Protein AF-A0A1W9WH49-F1 (afdb_monomer_lite)

Foldseek 3Di:
DDLLLLLLLLLVCLVPPLVLQDLVLLVVLVVLLVQLVPDDLPPSVSNSVSSVVSCVVRVVSVVSSVVSLVVLVPPDDDDDRPPDDDSVRSSVSSVSSSVSSVVSSVVSVVVPDDDPPPPDDDDD

pLDDT: mean 76.54, std 14.94, range [40.5, 91.12]

Structure (mmCIF, N/CA/C/O backbone):
data_AF-A0A1W9WH49-F1
#
_entry.id   AF-A0A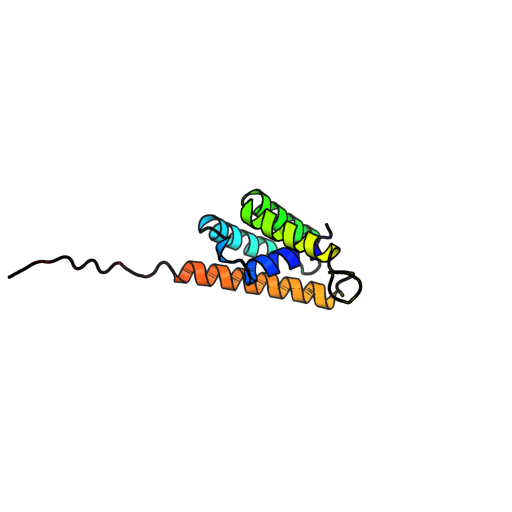1W9WH49-F1
#
loop_
_atom_site.group_PDB
_atom_site.id
_atom_site.type_symbol
_atom_site.label_atom_id
_atom_site.label_alt_id
_atom_site.label_comp_id
_atom_site.label_asym_id
_atom_site.label_entity_id
_atom_site.label_seq_id
_atom_site.pdbx_PDB_ins_code
_atom_site.Cartn_x
_atom_site.Cartn_y
_atom_site.Cartn_z
_atom_site.occupancy
_atom_site.B_iso_or_equiv
_atom_site.auth_seq_id
_atom_site.auth_comp_id
_atom_site.auth_asym_id
_atom_site.auth_atom_id
_atom_site.pdbx_PDB_model_num
ATOM 1 N N . MET A 1 1 ? -5.576 -0.768 -14.807 1.00 56.66 1 MET A N 1
ATOM 2 C CA . MET A 1 1 ? -4.641 -0.006 -13.949 1.00 56.66 1 MET A CA 1
ATOM 3 C C . MET A 1 1 ? -3.316 -0.736 -13.963 1.00 56.66 1 MET A C 1
ATOM 5 O O . MET A 1 1 ? -3.347 -1.953 -13.814 1.00 56.66 1 MET A O 1
ATOM 9 N N . LYS A 1 2 ? -2.197 -0.044 -14.202 1.00 69.31 2 LYS A N 1
ATOM 10 C CA . LYS A 1 2 ? -0.871 -0.672 -14.091 1.00 69.31 2 LYS A CA 1
ATOM 11 C C . LYS A 1 2 ? -0.536 -0.887 -12.612 1.00 69.31 2 LYS A C 1
ATOM 13 O O . LYS A 1 2 ? -0.868 -0.035 -11.790 1.00 69.31 2 LYS A O 1
ATOM 18 N N . SER A 1 3 ? 0.120 -1.992 -12.282 1.00 81.12 3 SER A N 1
ATOM 19 C CA . SER A 1 3 ? 0.432 -2.388 -10.902 1.00 81.12 3 SER A CA 1
ATOM 20 C C . SER A 1 3 ? 1.222 -1.315 -10.148 1.00 81.12 3 SER A C 1
ATOM 22 O O . SER A 1 3 ? 0.848 -0.923 -9.043 1.00 81.12 3 SER A O 1
ATOM 24 N N . THR A 1 4 ? 2.205 -0.699 -10.802 1.00 78.94 4 THR A N 1
ATOM 25 C CA . THR A 1 4 ? 2.983 0.408 -10.236 1.00 78.94 4 THR A CA 1
ATOM 26 C C . THR A 1 4 ? 2.193 1.702 -10.021 1.00 78.94 4 THR A C 1
ATOM 28 O O . THR A 1 4 ? 2.471 2.431 -9.072 1.00 78.94 4 THR A O 1
ATOM 31 N N . GLN A 1 5 ? 1.154 1.970 -10.820 1.00 80.69 5 GLN A N 1
ATOM 32 C CA . GLN A 1 5 ? 0.261 3.118 -10.595 1.00 80.69 5 GLN A CA 1
ATOM 33 C C . GLN A 1 5 ? -0.562 2.941 -9.321 1.00 80.69 5 GLN A C 1
ATOM 35 O O . GLN A 1 5 ? -0.737 3.890 -8.563 1.00 80.69 5 GLN A O 1
ATOM 40 N N . THR A 1 6 ? -1.050 1.724 -9.068 1.00 85.19 6 THR A N 1
ATOM 41 C CA . THR A 1 6 ? -1.778 1.408 -7.835 1.00 85.19 6 THR A CA 1
ATOM 42 C C . THR A 1 6 ? -0.884 1.577 -6.613 1.00 85.19 6 THR A C 1
ATOM 44 O O . THR A 1 6 ? -1.311 2.189 -5.637 1.00 85.19 6 THR A O 1
ATOM 47 N N . ILE A 1 7 ? 0.358 1.089 -6.679 1.00 87.12 7 ILE A N 1
ATOM 48 C CA . ILE A 1 7 ? 1.321 1.214 -5.581 1.00 87.12 7 ILE A CA 1
ATOM 49 C C . ILE A 1 7 ? 1.607 2.686 -5.270 1.00 87.12 7 ILE A C 1
ATOM 51 O O . ILE A 1 7 ? 1.511 3.113 -4.120 1.00 87.12 7 ILE A O 1
ATOM 55 N N . ALA A 1 8 ? 1.918 3.481 -6.292 1.00 85.62 8 ALA A N 1
ATOM 56 C CA . ALA A 1 8 ? 2.268 4.878 -6.093 1.00 85.62 8 ALA A CA 1
ATOM 57 C C . ALA A 1 8 ? 1.076 5.743 -5.652 1.00 85.62 8 ALA A C 1
ATOM 59 O O . ALA A 1 8 ? 1.225 6.600 -4.783 1.00 85.62 8 ALA A O 1
ATOM 60 N N . ALA A 1 9 ? -0.125 5.483 -6.178 1.00 87.25 9 ALA A N 1
ATOM 61 C CA . ALA A 1 9 ? -1.339 6.146 -5.712 1.00 87.25 9 ALA A CA 1
ATOM 62 C C . ALA A 1 9 ? -1.643 5.812 -4.245 1.00 87.25 9 ALA A C 1
ATOM 64 O O . ALA A 1 9 ? -2.015 6.695 -3.478 1.00 87.25 9 ALA A O 1
ATOM 65 N N . PHE A 1 10 ? -1.444 4.561 -3.830 1.00 89.75 10 PHE A N 1
ATOM 66 C CA . PHE A 1 10 ? -1.613 4.162 -2.435 1.00 89.75 10 PHE A CA 1
ATOM 67 C C . PHE A 1 10 ? -0.580 4.816 -1.508 1.00 89.75 10 PHE A C 1
ATOM 69 O O . PHE A 1 10 ? -0.947 5.322 -0.450 1.00 89.75 10 PHE A O 1
ATOM 76 N N . LEU A 1 11 ? 0.683 4.908 -1.936 1.00 89.44 11 LEU A N 1
ATOM 77 C CA . LEU A 1 11 ? 1.725 5.660 -1.229 1.00 89.44 11 LEU A CA 1
ATOM 78 C C . LEU A 1 11 ? 1.350 7.141 -1.044 1.00 89.44 11 LEU A C 1
ATOM 80 O O . LEU A 1 11 ? 1.518 7.698 0.037 1.00 89.44 11 LEU A O 1
ATOM 84 N N . GLU A 1 12 ? 0.821 7.785 -2.081 1.00 86.88 12 GLU A N 1
ATOM 85 C CA . GLU A 1 12 ? 0.335 9.167 -2.004 1.00 86.88 12 GLU A CA 1
ATOM 86 C C . GLU A 1 12 ? -0.820 9.318 -1.005 1.00 86.88 12 GLU A C 1
ATOM 88 O O . GLU A 1 12 ? -0.863 10.288 -0.244 1.00 86.88 12 GLU A O 1
ATOM 93 N N . VAL A 1 13 ? -1.755 8.364 -0.976 1.00 88.88 13 VAL A N 1
ATOM 94 C CA . VAL A 1 13 ? -2.867 8.353 -0.012 1.00 88.88 13 VAL A CA 1
ATOM 95 C C . VAL A 1 13 ? -2.347 8.202 1.417 1.00 88.88 13 VAL A C 1
ATOM 97 O O . VAL A 1 13 ? -2.780 8.960 2.279 1.00 88.88 13 VAL A O 1
ATOM 100 N N . LEU A 1 14 ? -1.363 7.331 1.660 1.00 87.88 14 LEU A N 1
ATOM 101 C CA . LEU A 1 14 ? -0.702 7.217 2.966 1.00 87.88 14 LEU A CA 1
ATOM 102 C C . LEU A 1 14 ? -0.058 8.542 3.404 1.00 87.88 14 LEU A C 1
ATOM 104 O O . LEU A 1 14 ? -0.236 8.961 4.541 1.00 87.88 14 LEU A O 1
ATOM 108 N N . LYS A 1 15 ? 0.630 9.241 2.493 1.00 85.19 15 LYS A N 1
ATOM 109 C CA . LYS A 1 15 ? 1.318 10.510 2.797 1.00 85.19 15 LYS A CA 1
ATOM 110 C C . LYS A 1 15 ? 0.383 11.688 3.051 1.00 85.19 15 LYS A C 1
ATOM 112 O O . LYS A 1 15 ? 0.717 12.585 3.820 1.00 85.19 15 LYS A O 1
ATOM 117 N N . THR A 1 16 ? -0.736 11.742 2.330 1.00 85.44 16 THR A N 1
ATOM 118 C CA . THR A 1 16 ? -1.583 12.947 2.256 1.00 85.44 16 THR A CA 1
ATOM 119 C C . THR A 1 16 ? -2.919 12.804 2.968 1.00 85.44 16 THR A C 1
ATOM 121 O O . THR A 1 16 ? -3.525 13.808 3.326 1.00 85.44 16 THR A O 1
ATOM 124 N N . GLN A 1 17 ? -3.390 11.573 3.162 1.00 86.56 17 GLN A N 1
ATOM 125 C CA . GLN A 1 17 ? -4.726 11.258 3.661 1.00 86.56 17 GLN A CA 1
ATOM 126 C C . GLN A 1 17 ? -4.670 10.146 4.722 1.00 86.56 17 GLN A C 1
ATOM 128 O O . GLN A 1 17 ? -5.518 9.257 4.754 1.00 86.56 17 GLN A O 1
ATOM 133 N N . GLU A 1 18 ? -3.689 10.228 5.630 1.00 83.31 18 GLU A N 1
ATOM 134 C CA . GLU A 1 18 ? -3.519 9.326 6.786 1.00 83.31 18 GLU A CA 1
ATOM 135 C C . GLU A 1 18 ? -4.816 9.216 7.626 1.00 83.31 18 GLU A C 1
ATOM 137 O O . GLU A 1 18 ? -5.135 8.157 8.153 1.00 83.31 18 GLU A O 1
ATOM 142 N N . ALA A 1 19 ? -5.626 10.281 7.672 1.00 84.94 19 ALA A N 1
ATOM 143 C CA . ALA A 1 19 ? -6.905 10.321 8.388 1.00 84.94 19 ALA A CA 1
ATOM 144 C C . ALA A 1 19 ? -7.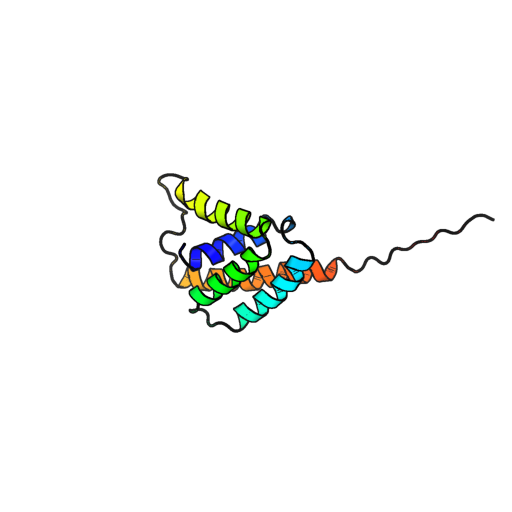993 9.378 7.830 1.00 84.94 19 ALA A C 1
ATOM 146 O O . ALA A 1 19 ? -8.969 9.101 8.524 1.00 84.94 19 ALA A O 1
ATOM 147 N N . LEU A 1 20 ? -7.849 8.879 6.595 1.00 86.69 20 LEU A N 1
ATOM 148 C CA . LEU A 1 20 ? -8.775 7.890 6.025 1.00 86.69 20 LEU A CA 1
ATOM 149 C C . LEU A 1 20 ? -8.558 6.482 6.597 1.00 86.69 20 LEU A C 1
ATOM 151 O O . LEU A 1 20 ? -9.412 5.611 6.4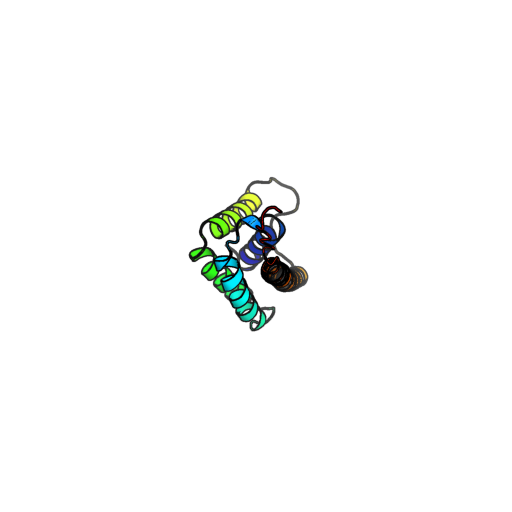29 1.00 86.69 20 LEU A O 1
ATOM 155 N N . PHE A 1 21 ? -7.424 6.246 7.261 1.00 87.56 21 PHE A N 1
ATOM 156 C CA . PHE A 1 21 ? -7.081 4.954 7.835 1.00 87.56 21 PHE A CA 1
ATOM 157 C C . PHE A 1 21 ? -7.638 4.859 9.257 1.00 87.56 21 PHE A C 1
ATOM 159 O O . PHE A 1 21 ? -7.079 5.393 10.211 1.00 87.56 21 PHE A O 1
ATOM 166 N N . SER A 1 22 ? -8.764 4.159 9.400 1.00 86.94 22 SER A N 1
ATOM 167 C CA . SER A 1 22 ? -9.334 3.822 10.709 1.00 86.94 22 SER A CA 1
ATOM 168 C C . SER A 1 22 ? -8.381 2.926 11.526 1.00 86.94 22 SER A C 1
ATOM 170 O O . SER A 1 22 ? -7.543 2.248 10.936 1.00 86.94 22 SER A O 1
ATOM 172 N N . PRO A 1 23 ? -8.542 2.808 12.858 1.00 84.75 23 PRO A N 1
ATOM 173 C CA . PRO A 1 23 ? -7.713 1.924 13.689 1.00 84.75 23 PRO A CA 1
ATOM 174 C C . PRO A 1 23 ? -7.644 0.476 13.178 1.00 84.75 23 PRO A C 1
ATOM 176 O O . PRO A 1 23 ? -6.567 -0.110 13.116 1.00 84.75 23 PRO A O 1
ATOM 179 N N . ALA A 1 24 ? -8.776 -0.068 12.717 1.00 86.50 24 ALA A N 1
ATOM 180 C CA . ALA A 1 24 ? -8.824 -1.382 12.076 1.00 86.50 24 ALA A CA 1
ATOM 181 C C . ALA A 1 24 ? -8.001 -1.426 10.775 1.00 86.50 24 ALA A C 1
ATOM 183 O O . ALA A 1 24 ? -7.270 -2.380 10.539 1.00 86.50 24 ALA A O 1
ATOM 184 N N . ALA A 1 25 ? -8.068 -0.365 9.963 1.00 87.56 25 ALA A N 1
ATOM 185 C CA . ALA A 1 25 ? -7.276 -0.248 8.743 1.00 87.56 25 ALA A CA 1
ATOM 186 C C . ALA A 1 25 ? -5.776 -0.193 9.043 1.00 87.56 25 ALA A C 1
ATOM 188 O O . ALA A 1 25 ? -4.997 -0.756 8.291 1.00 87.56 25 ALA A O 1
ATOM 189 N N . LEU A 1 26 ? -5.365 0.442 10.143 1.00 86.56 26 LEU A N 1
ATOM 190 C CA . LEU A 1 26 ? -3.964 0.513 10.571 1.00 86.56 26 LEU A CA 1
ATOM 191 C C . LEU A 1 26 ? -3.427 -0.854 11.034 1.00 86.56 26 LEU A C 1
ATOM 193 O O . LEU A 1 26 ? -2.263 -1.173 10.777 1.00 86.56 26 LEU A O 1
ATOM 197 N N . GLN A 1 27 ? -4.268 -1.688 11.657 1.00 86.44 27 GLN A N 1
ATOM 198 C CA . GLN A 1 27 ? -3.905 -3.070 11.992 1.00 86.44 27 GLN A CA 1
ATOM 199 C C . GLN A 1 27 ? -3.723 -3.930 10.736 1.00 86.44 27 GLN A C 1
ATOM 201 O O . GLN A 1 27 ? -2.664 -4.536 10.556 1.00 86.44 27 GLN A O 1
ATOM 206 N N . ASP A 1 28 ? -4.691 -3.903 9.819 1.00 88.75 28 ASP A N 1
ATOM 207 C CA . ASP A 1 28 ? -4.596 -4.618 8.540 1.00 88.75 28 ASP A CA 1
ATOM 208 C C . ASP A 1 28 ? -3.440 -4.086 7.672 1.00 88.75 28 ASP A C 1
ATOM 210 O O . ASP A 1 28 ? -2.814 -4.837 6.923 1.00 88.75 28 ASP A O 1
ATOM 214 N N . LEU A 1 29 ? -3.099 -2.797 7.796 1.00 87.44 29 LEU A N 1
ATOM 215 C CA . LEU A 1 29 ? -1.970 -2.182 7.098 1.00 87.44 29 LEU A CA 1
ATOM 216 C C . LEU A 1 29 ? -0.630 -2.772 7.566 1.00 87.44 29 LEU A C 1
ATOM 218 O O . LEU A 1 29 ? 0.276 -2.949 6.754 1.00 87.44 29 LEU A O 1
ATOM 222 N N . SER A 1 30 ? -0.517 -3.139 8.846 1.00 85.94 30 SER A N 1
ATOM 223 C CA . SER A 1 30 ? 0.667 -3.830 9.373 1.00 85.94 30 SER A CA 1
ATOM 224 C C . SER A 1 30 ? 0.804 -5.237 8.783 1.00 85.94 30 SER A C 1
ATOM 226 O O . SER A 1 30 ? 1.906 -5.665 8.448 1.00 85.94 30 SER A O 1
ATOM 228 N N . GLN A 1 31 ? -0.311 -5.950 8.586 1.00 87.25 31 GLN A N 1
ATOM 229 C CA . GLN A 1 31 ? -0.296 -7.250 7.904 1.00 87.25 31 GLN A CA 1
ATOM 230 C C . GLN A 1 31 ? 0.048 -7.107 6.417 1.00 87.25 31 GLN A C 1
ATOM 232 O O . GLN A 1 31 ? 0.778 -7.930 5.861 1.00 87.25 31 GLN A O 1
ATOM 237 N N . LEU A 1 32 ? -0.437 -6.039 5.778 1.00 88.06 32 LEU A N 1
ATOM 238 C CA . LEU A 1 32 ? -0.084 -5.704 4.403 1.00 88.06 32 LEU A CA 1
ATOM 239 C C . LEU A 1 32 ? 1.419 -5.412 4.261 1.00 88.06 32 LEU A C 1
ATOM 241 O O . LEU A 1 32 ? 2.021 -5.864 3.289 1.00 88.06 32 LEU A O 1
ATOM 245 N N . GLU A 1 33 ? 2.036 -4.709 5.219 1.00 86.56 33 GLU A N 1
ATOM 246 C CA . GLU A 1 33 ? 3.487 -4.454 5.239 1.00 86.56 33 GLU A CA 1
ATOM 247 C C . GLU A 1 33 ? 4.282 -5.751 5.255 1.00 86.56 33 GLU A C 1
ATOM 249 O O . GLU A 1 33 ? 5.152 -5.927 4.407 1.00 86.56 33 GLU A O 1
ATOM 254 N N . GLN A 1 34 ? 3.928 -6.680 6.144 1.00 85.06 34 GLN A N 1
ATOM 255 C CA . GLN A 1 34 ? 4.589 -7.979 6.232 1.00 85.06 34 GLN A CA 1
ATOM 256 C C . GLN A 1 34 ? 4.441 -8.764 4.928 1.00 85.06 34 GLN A C 1
ATOM 258 O O . GLN A 1 34 ? 5.421 -9.302 4.417 1.00 85.06 34 GLN A O 1
ATOM 263 N N . GLY A 1 35 ? 3.239 -8.768 4.340 1.00 85.44 35 GLY A N 1
ATOM 264 C CA . GLY A 1 35 ? 3.000 -9.387 3.038 1.00 85.44 35 GLY A CA 1
ATOM 265 C C . GLY A 1 35 ? 3.897 -8.795 1.949 1.00 85.44 35 GLY A C 1
ATOM 266 O O . GLY A 1 35 ? 4.590 -9.528 1.253 1.00 85.44 35 GLY A O 1
ATOM 267 N N . ILE A 1 36 ? 3.961 -7.467 1.845 1.00 85.19 36 ILE A N 1
ATOM 268 C CA . ILE A 1 36 ? 4.784 -6.765 0.848 1.00 85.19 36 ILE A CA 1
ATOM 269 C C . ILE A 1 36 ? 6.288 -6.909 1.129 1.00 85.19 36 ILE A C 1
ATOM 271 O O . ILE A 1 36 ? 7.085 -6.942 0.193 1.00 85.19 36 ILE A O 1
ATOM 275 N N . ALA A 1 37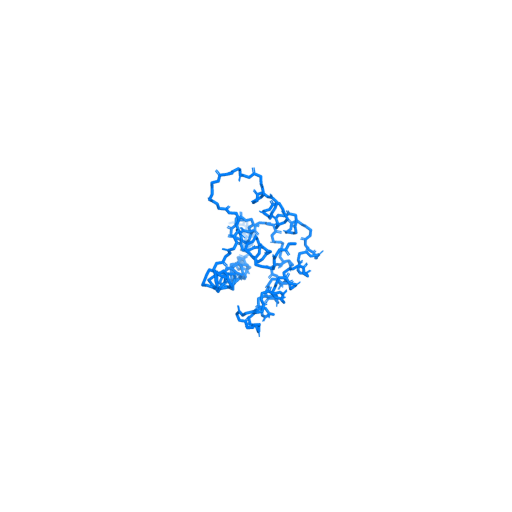 ? 6.701 -7.010 2.391 1.00 83.50 37 ALA A N 1
ATOM 276 C CA . ALA A 1 37 ? 8.094 -7.203 2.783 1.00 83.50 37 ALA A CA 1
ATOM 277 C C . ALA A 1 37 ? 8.636 -8.578 2.365 1.00 83.50 37 ALA A C 1
ATOM 279 O O . ALA A 1 37 ? 9.829 -8.690 2.095 1.00 83.50 37 ALA A O 1
ATOM 280 N N . THR A 1 38 ? 7.772 -9.598 2.275 1.00 85.19 38 THR A N 1
ATOM 281 C CA . THR A 1 38 ? 8.150 -10.937 1.782 1.00 85.19 38 THR A CA 1
ATOM 282 C C . THR A 1 38 ? 8.256 -11.035 0.260 1.00 85.19 38 THR A C 1
ATOM 284 O O . THR A 1 38 ? 8.845 -11.989 -0.243 1.00 85.19 38 THR A O 1
ATOM 287 N N . LEU A 1 39 ? 7.703 -10.063 -0.472 1.00 84.88 39 LEU A N 1
ATOM 288 C CA . LEU A 1 39 ? 7.745 -10.029 -1.932 1.00 84.88 39 LEU A CA 1
ATOM 289 C C . LEU A 1 39 ? 9.065 -9.427 -2.428 1.00 84.88 39 LEU A C 1
ATOM 291 O O . LEU A 1 39 ? 9.577 -8.457 -1.857 1.00 84.88 39 LEU A O 1
ATOM 295 N N . ALA A 1 40 ? 9.588 -9.983 -3.522 1.00 80.44 40 ALA A N 1
ATOM 296 C CA . ALA A 1 40 ? 10.771 -9.446 -4.190 1.00 80.44 40 ALA A CA 1
ATOM 297 C C . ALA A 1 40 ? 10.467 -8.097 -4.865 1.00 80.44 40 ALA A C 1
ATOM 299 O O . ALA A 1 40 ? 9.319 -7.798 -5.201 1.00 80.44 40 ALA A O 1
ATOM 300 N N . ASP A 1 41 ? 11.497 -7.274 -5.082 1.00 73.56 41 ASP A N 1
ATOM 301 C CA . ASP A 1 41 ? 11.330 -5.911 -5.608 1.00 73.56 41 ASP A CA 1
ATOM 302 C C . ASP A 1 41 ? 10.833 -5.860 -7.065 1.00 73.56 41 ASP A C 1
ATOM 304 O O . ASP A 1 41 ? 10.474 -4.788 -7.537 1.00 73.56 41 ASP A O 1
ATOM 308 N N . ASP A 1 42 ? 10.786 -6.990 -7.775 1.00 75.62 42 ASP A N 1
ATOM 309 C CA . ASP A 1 42 ? 10.199 -7.128 -9.114 1.00 75.62 42 ASP A CA 1
ATOM 310 C C . ASP A 1 42 ? 8.736 -7.625 -9.109 1.00 75.62 42 ASP A C 1
ATOM 312 O O . ASP A 1 42 ? 8.069 -7.614 -10.146 1.00 75.62 42 ASP A O 1
ATOM 316 N N . GLN A 1 43 ? 8.181 -7.989 -7.946 1.00 83.88 43 GLN A N 1
ATOM 317 C CA . GLN A 1 43 ? 6.816 -8.523 -7.810 1.00 83.88 43 GLN A CA 1
ATOM 318 C C . GLN A 1 43 ? 5.750 -7.426 -7.663 1.00 83.88 43 GLN A C 1
ATOM 320 O O . GLN A 1 43 ? 4.878 -7.462 -6.788 1.00 83.88 43 GLN A O 1
ATOM 325 N N . TYR A 1 44 ? 5.790 -6.434 -8.554 1.00 82.50 44 TYR A N 1
ATOM 326 C CA . TYR A 1 44 ? 4.878 -5.287 -8.541 1.00 82.50 44 TYR A CA 1
ATOM 327 C C . TYR A 1 44 ? 3.402 -5.693 -8.645 1.00 82.50 44 TYR A C 1
ATOM 329 O O . TYR A 1 44 ? 2.539 -5.070 -8.024 1.00 82.50 44 TYR A O 1
ATOM 337 N N . ASP A 1 45 ? 3.093 -6.729 -9.426 1.00 85.31 45 ASP A N 1
ATOM 338 C CA . ASP A 1 45 ? 1.722 -7.213 -9.614 1.00 85.31 45 ASP A CA 1
ATOM 339 C C . ASP A 1 45 ? 1.135 -7.817 -8.338 1.00 85.31 45 ASP A C 1
ATOM 341 O O . ASP A 1 45 ? -0.002 -7.495 -7.976 1.00 85.31 45 ASP A O 1
ATOM 345 N N . ASP A 1 46 ? 1.922 -8.616 -7.615 1.00 88.31 46 ASP A N 1
ATOM 346 C CA . ASP A 1 46 ? 1.527 -9.189 -6.329 1.00 88.31 46 ASP A CA 1
ATOM 347 C C . ASP A 1 46 ? 1.372 -8.105 -5.258 1.00 88.31 46 ASP A C 1
ATOM 349 O O . ASP A 1 46 ? 0.364 -8.088 -4.547 1.00 88.31 46 ASP A O 1
ATOM 353 N N . MET A 1 47 ? 2.277 -7.121 -5.213 1.00 87.19 47 MET A N 1
ATOM 354 C CA . MET A 1 47 ? 2.146 -5.961 -4.321 1.00 87.19 47 MET A CA 1
ATOM 355 C C . MET A 1 47 ? 0.869 -5.167 -4.620 1.00 87.19 47 MET A C 1
ATOM 357 O O . MET A 1 47 ? 0.073 -4.877 -3.725 1.00 87.19 47 MET A O 1
ATOM 361 N N . ALA A 1 48 ? 0.609 -4.860 -5.891 1.00 88.38 48 ALA A N 1
ATOM 362 C CA . ALA A 1 48 ? -0.605 -4.161 -6.300 1.00 88.38 48 ALA A CA 1
ATOM 363 C C . ALA A 1 48 ? -1.870 -4.988 -6.033 1.00 88.38 48 ALA A C 1
ATOM 365 O O . ALA A 1 48 ? -2.943 -4.431 -5.789 1.00 88.38 48 ALA A O 1
ATOM 366 N N . LYS A 1 49 ? -1.792 -6.319 -6.104 1.00 89.69 49 LYS A N 1
ATOM 367 C CA . LYS A 1 49 ? -2.896 -7.221 -5.764 1.00 89.69 49 LYS A CA 1
ATOM 368 C C . LYS A 1 49 ? -3.167 -7.219 -4.261 1.00 89.69 49 LYS A C 1
ATOM 370 O O . LYS A 1 49 ? -4.335 -7.133 -3.884 1.00 89.69 49 LYS A O 1
ATOM 375 N N . ALA A 1 50 ? -2.128 -7.224 -3.429 1.00 90.25 50 ALA A N 1
ATOM 376 C CA . ALA A 1 50 ? -2.246 -7.108 -1.979 1.00 90.25 50 ALA A CA 1
ATOM 377 C C . ALA A 1 50 ? -2.880 -5.765 -1.575 1.00 90.25 50 ALA A C 1
ATOM 379 O O . ALA A 1 50 ? -3.879 -5.745 -0.857 1.00 90.25 50 ALA A O 1
ATOM 380 N N . ILE A 1 51 ? -2.403 -4.651 -2.147 1.00 90.50 51 ILE A N 1
ATOM 381 C CA . ILE A 1 51 ? -2.978 -3.310 -1.932 1.00 90.50 51 ILE A CA 1
ATOM 382 C C . ILE A 1 51 ? -4.440 -3.256 -2.389 1.00 90.50 51 ILE A C 1
ATOM 384 O O . ILE A 1 51 ? -5.294 -2.720 -1.684 1.00 90.50 51 ILE A O 1
ATOM 388 N N . ARG A 1 52 ? -4.769 -3.835 -3.552 1.00 88.62 52 ARG A N 1
ATOM 389 C CA . ARG A 1 52 ? -6.164 -3.934 -4.016 1.00 88.62 52 ARG A CA 1
ATOM 390 C C . ARG A 1 52 ? -7.022 -4.763 -3.065 1.00 88.62 52 ARG A C 1
ATOM 392 O O . ARG A 1 52 ? -8.179 -4.411 -2.866 1.00 88.62 52 ARG A O 1
ATOM 399 N N . GLY A 1 53 ? -6.477 -5.839 -2.500 1.00 90.50 53 GLY A N 1
ATOM 400 C CA . GLY A 1 53 ? -7.126 -6.644 -1.467 1.00 90.50 53 GLY A CA 1
ATOM 401 C C . GLY A 1 53 ? -7.470 -5.807 -0.240 1.00 90.50 53 GLY A C 1
ATOM 402 O O . GLY A 1 53 ? -8.632 -5.752 0.144 1.00 90.50 53 GLY A O 1
ATOM 403 N N . PHE A 1 54 ? -6.495 -5.063 0.281 1.00 90.50 54 PHE A N 1
ATOM 404 C CA . PHE A 1 54 ? -6.694 -4.131 1.390 1.00 90.50 54 PHE A CA 1
ATOM 405 C C . PHE A 1 54 ? -7.766 -3.078 1.072 1.00 90.50 54 PHE A C 1
ATOM 407 O O . PHE A 1 54 ? -8.736 -2.914 1.807 1.00 90.50 54 PHE A O 1
ATOM 414 N N . CYS A 1 55 ? -7.668 -2.422 -0.087 1.00 89.62 55 CYS A N 1
ATOM 415 C CA . CYS A 1 55 ? -8.623 -1.396 -0.507 1.00 89.62 55 CYS A CA 1
ATOM 416 C C . CYS A 1 55 ? -10.066 -1.925 -0.628 1.00 89.62 55 CYS A C 1
ATOM 418 O O . CYS A 1 55 ? -11.011 -1.159 -0.470 1.00 89.62 55 CYS A O 1
ATOM 420 N N . LYS A 1 56 ? -10.283 -3.222 -0.894 1.00 89.56 56 LYS A N 1
ATOM 421 C CA . LYS A 1 56 ? -11.645 -3.790 -0.932 1.00 89.56 56 LYS A CA 1
ATOM 422 C C . LYS A 1 56 ? -12.338 -3.748 0.428 1.00 89.56 56 LYS A C 1
ATOM 424 O O . LYS A 1 56 ? -13.549 -3.559 0.456 1.00 89.56 56 LYS A O 1
ATOM 429 N N . ASN A 1 57 ? -11.581 -3.897 1.512 1.00 90.50 57 ASN A N 1
ATOM 430 C CA . ASN A 1 57 ? -12.110 -3.864 2.876 1.00 90.50 57 ASN A CA 1
ATOM 431 C C . ASN A 1 57 ? -12.304 -2.429 3.389 1.00 90.50 57 ASN A C 1
ATOM 433 O O . ASN A 1 57 ? -13.101 -2.206 4.295 1.00 90.50 57 ASN A O 1
ATOM 437 N N . TYR A 1 58 ? -11.630 -1.450 2.771 1.00 91.12 58 TYR A N 1
ATOM 438 C CA . TYR A 1 58 ? -11.670 -0.041 3.166 1.00 91.12 58 TYR A CA 1
ATOM 439 C C . TYR A 1 58 ? -12.087 0.859 1.990 1.00 91.12 58 TYR A C 1
ATOM 441 O O . TYR A 1 58 ? -11.230 1.468 1.339 1.00 91.12 58 TYR A O 1
ATOM 449 N N . PRO A 1 59 ? -13.405 0.988 1.724 1.00 89.62 59 PRO A N 1
ATOM 450 C CA . PRO A 1 59 ? -13.950 1.838 0.665 1.00 89.62 59 PRO A CA 1
ATOM 451 C C . PRO A 1 59 ? -13.381 3.268 0.603 1.00 89.62 59 PRO A C 1
ATOM 453 O O . PRO A 1 59 ? -12.957 3.652 -0.486 1.00 89.62 59 PRO A O 1
ATOM 456 N N . PRO A 1 60 ? -13.257 4.036 1.709 1.00 88.38 60 PRO A N 1
ATOM 457 C CA . PRO A 1 60 ? -12.726 5.402 1.632 1.00 88.38 60 PRO A CA 1
ATOM 458 C C . PRO A 1 60 ? -11.271 5.449 1.144 1.00 88.38 60 PRO A C 1
ATOM 460 O O . PRO A 1 60 ? -10.886 6.342 0.389 1.00 88.38 60 PRO A O 1
ATOM 463 N N . VAL A 1 61 ? -10.460 4.451 1.510 1.00 88.69 61 VAL A N 1
ATOM 464 C CA . VAL A 1 61 ? -9.082 4.328 1.018 1.00 88.69 61 VAL A CA 1
ATOM 465 C C . VAL A 1 61 ? -9.083 3.970 -0.467 1.00 88.69 61 VAL A C 1
ATOM 467 O O . VAL A 1 61 ? -8.342 4.567 -1.247 1.00 88.69 61 VAL A O 1
ATOM 470 N N . ARG A 1 62 ? -9.949 3.042 -0.894 1.00 89.88 62 ARG A N 1
ATOM 471 C CA . ARG A 1 62 ? -10.112 2.688 -2.311 1.00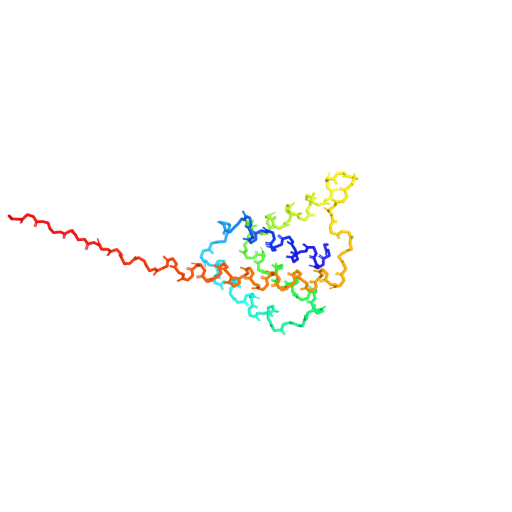 89.88 62 ARG A CA 1
ATOM 472 C C . ARG A 1 62 ? -10.482 3.897 -3.159 1.00 89.88 62 ARG A C 1
ATOM 474 O O . ARG A 1 62 ? -9.883 4.081 -4.214 1.00 89.88 62 ARG A O 1
ATOM 481 N N . GLU A 1 63 ? -11.454 4.691 -2.727 1.00 88.62 63 GLU A N 1
ATOM 482 C CA . GLU A 1 63 ? -11.904 5.881 -3.454 1.00 88.62 63 GLU A CA 1
ATOM 483 C C . GLU A 1 63 ? -10.787 6.918 -3.575 1.00 88.62 63 GLU A C 1
ATOM 485 O O . GLU A 1 63 ? -10.570 7.460 -4.660 1.00 88.62 63 GLU A O 1
ATOM 490 N N . ALA A 1 64 ? -10.006 7.123 -2.513 1.00 87.56 64 ALA A N 1
ATOM 491 C CA . ALA A 1 64 ? -8.844 8.004 -2.545 1.00 87.56 64 ALA A CA 1
ATOM 492 C C . ALA A 1 64 ? -7.757 7.512 -3.520 1.00 87.56 64 ALA A C 1
ATOM 494 O O . ALA A 1 64 ? -7.199 8.307 -4.281 1.00 87.56 64 ALA A O 1
ATOM 495 N N . VAL A 1 65 ? -7.482 6.202 -3.544 1.00 87.00 65 VAL A N 1
ATOM 496 C CA . VAL A 1 65 ? -6.528 5.585 -4.484 1.00 87.00 65 VAL A CA 1
ATOM 497 C C . VAL A 1 65 ? -7.026 5.713 -5.922 1.00 87.00 65 VAL A C 1
ATOM 499 O O . VAL A 1 65 ? -6.261 6.107 -6.800 1.00 87.00 65 VAL A O 1
ATOM 502 N N . MET A 1 66 ? -8.305 5.418 -6.168 1.00 84.62 66 MET A N 1
ATOM 503 C CA . MET A 1 66 ? -8.918 5.519 -7.495 1.00 84.62 66 MET A CA 1
ATOM 504 C C . MET A 1 66 ? -8.893 6.962 -8.002 1.00 84.62 66 MET A C 1
ATOM 506 O O . MET A 1 66 ? -8.358 7.212 -9.082 1.00 84.62 66 MET A O 1
ATOM 510 N N . SER A 1 67 ? -9.312 7.919 -7.172 1.00 83.62 67 SER A N 1
ATOM 511 C CA . SER A 1 67 ? -9.289 9.349 -7.500 1.00 83.62 67 SER A CA 1
ATOM 512 C C . SER A 1 67 ? -7.886 9.829 -7.880 1.00 83.62 67 SER A C 1
ATOM 514 O O . SER A 1 67 ? -7.718 10.550 -8.861 1.00 83.62 67 SER A O 1
ATOM 516 N N . ARG A 1 68 ? -6.844 9.381 -7.164 1.00 76.81 68 ARG A N 1
ATOM 517 C CA . ARG A 1 68 ? -5.435 9.690 -7.482 1.00 76.81 68 ARG A CA 1
ATOM 518 C C . ARG A 1 68 ? -4.983 9.075 -8.806 1.00 76.81 68 ARG A C 1
ATOM 520 O O . ARG A 1 68 ? -4.244 9.715 -9.552 1.00 76.81 68 ARG A O 1
ATOM 527 N N . THR A 1 69 ? -5.413 7.851 -9.111 1.00 71.38 69 THR A N 1
ATOM 528 C CA . THR A 1 69 ? -5.092 7.211 -10.397 1.00 71.38 69 THR A CA 1
ATOM 529 C C . THR A 1 69 ? -5.826 7.837 -11.584 1.00 71.38 69 THR A C 1
ATOM 531 O O . THR A 1 69 ? -5.295 7.817 -12.692 1.00 71.38 69 THR A O 1
ATOM 534 N N . GLU A 1 70 ? -7.013 8.407 -11.369 1.00 66.75 70 GLU A N 1
ATOM 535 C CA . GLU A 1 70 ? -7.809 9.071 -12.409 1.00 66.75 70 GLU A CA 1
ATOM 536 C C . GLU A 1 70 ? -7.378 10.526 -12.635 1.00 66.75 70 GLU A C 1
ATOM 538 O O . GLU A 1 70 ? -7.288 10.960 -13.780 1.00 66.75 70 GLU A O 1
ATOM 543 N N . LEU A 1 71 ? -6.977 11.249 -11.584 1.00 56.00 71 LEU A N 1
ATOM 544 C CA . LEU A 1 71 ? -6.417 12.606 -11.687 1.00 56.00 71 LEU A CA 1
ATOM 545 C C . LEU A 1 71 ? -5.129 12.677 -12.523 1.00 56.00 71 LEU A C 1
ATOM 547 O O . LEU A 1 71 ? -4.842 13.711 -13.122 1.00 56.00 71 LEU A O 1
ATOM 551 N N . GLY A 1 72 ? -4.374 11.578 -12.613 1.00 51.34 72 GLY A N 1
ATOM 552 C CA . GLY A 1 72 ? -3.210 11.471 -13.497 1.00 51.34 72 GLY A CA 1
ATOM 553 C C . GLY A 1 72 ? -3.545 11.433 -14.996 1.00 51.34 72 GLY A C 1
ATOM 554 O O . GLY A 1 72 ? -2.627 11.506 -15.807 1.00 51.34 72 GLY A O 1
ATOM 555 N N . LYS A 1 73 ? -4.828 11.307 -15.378 1.00 50.94 73 LYS A N 1
ATOM 556 C CA . LYS A 1 73 ? -5.282 11.330 -16.781 1.00 50.94 73 LYS A CA 1
ATOM 557 C C . LYS A 1 73 ? -5.744 12.704 -17.275 1.00 50.94 73 LYS A C 1
ATOM 559 O O . LYS A 1 73 ? -5.734 12.903 -18.484 1.00 50.94 73 LYS A O 1
ATOM 564 N N . ASP A 1 74 ? -6.148 13.614 -16.386 1.00 45.12 74 ASP A N 1
ATOM 565 C CA . ASP A 1 74 ? -6.871 14.842 -16.776 1.00 45.12 74 ASP A CA 1
ATOM 566 C C . ASP A 1 74 ? -6.012 16.122 -16.737 1.00 45.12 74 ASP A C 1
ATOM 568 O O . ASP A 1 74 ? -6.364 17.144 -17.323 1.00 45.12 74 ASP A O 1
ATOM 572 N N . ARG A 1 75 ? -4.828 16.087 -16.108 1.00 45.28 75 ARG A N 1
ATOM 573 C CA . ARG A 1 75 ? -3.881 17.212 -16.180 1.00 45.28 75 ARG A CA 1
ATOM 574 C C . ARG A 1 75 ? -3.124 17.171 -17.507 1.00 45.28 75 ARG A C 1
ATOM 576 O O . ARG A 1 75 ? -2.269 16.318 -17.724 1.00 45.28 75 ARG A O 1
ATOM 583 N N . GLY A 1 76 ? -3.512 18.082 -18.399 1.00 40.50 76 GLY A N 1
ATOM 584 C CA . GLY A 1 76 ? -3.037 18.195 -19.773 1.00 40.50 76 GLY A CA 1
ATOM 585 C C . GLY A 1 76 ? -1.516 18.246 -19.950 1.00 40.50 76 GLY A C 1
ATOM 586 O O . GLY A 1 76 ? -0.779 18.659 -19.064 1.00 40.50 76 GLY A O 1
ATOM 587 N N . ALA A 1 77 ? -1.098 17.809 -21.142 1.00 45.41 77 ALA A N 1
ATOM 588 C CA . ALA A 1 77 ? 0.177 18.054 -21.818 1.00 45.41 77 ALA A CA 1
ATOM 589 C C . ALA A 1 77 ? 1.261 18.776 -20.989 1.00 45.41 77 ALA A C 1
ATOM 591 O O . ALA A 1 77 ? 1.405 19.993 -21.064 1.00 45.41 77 ALA A O 1
ATOM 592 N N . GLY A 1 78 ? 2.059 18.012 -20.243 1.00 43.53 78 GLY A N 1
ATOM 593 C CA . GLY A 1 78 ? 3.244 18.538 -19.568 1.00 43.53 78 GLY A CA 1
ATOM 594 C C . GLY A 1 78 ? 3.538 17.813 -18.267 1.00 43.53 78 GLY A C 1
ATOM 595 O O . GLY A 1 78 ? 3.139 18.271 -17.209 1.00 43.53 78 GLY A O 1
ATOM 596 N N . ASP A 1 79 ? 4.246 16.689 -18.380 1.00 48.56 79 ASP A N 1
ATOM 597 C CA . ASP A 1 79 ? 5.144 16.171 -17.343 1.00 48.56 79 ASP A CA 1
ATOM 598 C C . ASP A 1 79 ? 4.551 15.998 -15.928 1.00 48.56 79 ASP A C 1
ATOM 600 O O . ASP A 1 79 ? 4.655 16.882 -15.087 1.00 48.56 79 ASP A O 1
ATOM 604 N N . THR A 1 80 ? 3.901 14.852 -15.670 1.00 47.84 80 THR A N 1
ATOM 605 C CA . THR A 1 80 ? 3.882 14.084 -14.391 1.00 47.84 80 THR A CA 1
ATOM 606 C C . THR A 1 80 ? 2.658 13.159 -14.342 1.00 47.84 80 THR A C 1
ATOM 608 O O . THR A 1 80 ? 1.659 13.437 -13.687 1.00 47.84 80 THR A O 1
ATOM 611 N N . GLY A 1 81 ? 2.692 12.025 -15.047 1.00 46.66 81 GLY A N 1
ATOM 612 C CA . GLY A 1 81 ? 1.499 11.172 -15.155 1.00 46.66 81 GLY A CA 1
ATOM 613 C C . GLY A 1 81 ? 1.781 9.683 -15.247 1.00 46.66 81 GLY A C 1
ATOM 614 O O . GLY A 1 81 ? 1.253 9.040 -16.141 1.00 46.66 81 GLY A O 1
ATOM 615 N N . TYR A 1 82 ? 2.648 9.126 -14.388 1.00 55.06 82 TYR A N 1
ATOM 616 C CA . TYR A 1 82 ? 2.967 7.682 -14.333 1.00 55.06 82 TYR A CA 1
ATOM 617 C C . TYR A 1 82 ? 3.224 7.006 -15.697 1.00 55.06 82 TYR A C 1
ATOM 619 O O . TYR A 1 82 ? 3.017 5.797 -15.869 1.00 55.06 82 TYR A O 1
ATOM 627 N N . ALA A 1 83 ? 3.620 7.791 -16.696 1.00 53.75 83 ALA A N 1
ATOM 628 C CA . ALA A 1 83 ? 3.818 7.347 -18.054 1.00 53.75 83 ALA A CA 1
ATOM 629 C C . ALA A 1 83 ? 5.225 6.769 -18.103 1.00 53.75 83 ALA A C 1
ATOM 631 O O . ALA A 1 83 ? 6.188 7.464 -18.395 1.00 53.75 83 ALA A O 1
ATOM 632 N N . THR A 1 84 ? 5.314 5.480 -17.770 1.00 56.53 84 THR A N 1
ATOM 633 C CA . THR A 1 84 ? 6.560 4.698 -17.723 1.00 56.53 84 THR A CA 1
ATOM 634 C C . THR A 1 84 ? 7.494 5.170 -16.611 1.00 56.53 84 THR A C 1
ATOM 636 O O . THR A 1 84 ? 8.381 5.990 -16.813 1.00 56.53 84 THR A O 1
ATOM 639 N N . LEU A 1 85 ? 7.278 4.629 -15.410 1.00 67.38 85 LEU A N 1
ATOM 640 C CA . LEU A 1 85 ? 8.303 4.672 -14.373 1.00 67.38 85 LEU A CA 1
ATOM 641 C C . LEU A 1 85 ? 9.511 3.873 -14.871 1.00 67.38 85 LEU A C 1
ATOM 643 O O . LEU A 1 85 ? 9.342 2.801 -15.453 1.00 67.38 85 LEU A O 1
ATOM 647 N N . THR A 1 86 ? 10.715 4.401 -14.676 1.00 75.94 86 THR A N 1
ATOM 648 C CA . THR A 1 86 ? 11.934 3.622 -14.914 1.00 75.94 86 THR A CA 1
ATOM 649 C C . THR A 1 86 ? 12.078 2.559 -13.822 1.00 75.94 86 THR A C 1
ATOM 651 O O . THR A 1 86 ? 11.632 2.794 -12.698 1.00 75.94 86 THR A O 1
ATOM 654 N N . PRO A 1 87 ? 12.746 1.422 -14.076 1.00 74.44 87 PRO A N 1
ATOM 655 C CA . PRO A 1 87 ? 12.930 0.375 -13.063 1.00 74.44 87 PRO A CA 1
ATOM 656 C C . PRO A 1 87 ? 13.576 0.890 -11.762 1.00 74.44 87 PRO A C 1
ATOM 658 O O . PRO A 1 87 ? 13.269 0.408 -10.673 1.00 74.44 87 PRO A O 1
ATOM 661 N N . GLU A 1 88 ? 14.425 1.920 -11.839 1.00 79.56 88 GLU A N 1
ATOM 662 C CA . GLU A 1 88 ? 14.976 2.603 -10.659 1.00 79.56 88 GLU A CA 1
ATOM 663 C C . GLU A 1 88 ? 13.904 3.357 -9.859 1.00 79.56 88 GLU A C 1
ATOM 665 O O . GLU A 1 88 ? 13.880 3.297 -8.628 1.00 79.56 88 GLU A O 1
ATOM 670 N N . GLN A 1 89 ? 12.986 4.047 -10.540 1.00 78.75 89 GLN A N 1
ATOM 671 C CA . GLN A 1 89 ? 11.851 4.703 -9.893 1.00 78.75 89 GLN A CA 1
ATOM 672 C C . GLN A 1 89 ? 10.879 3.682 -9.300 1.00 78.75 89 GLN A C 1
ATOM 674 O O . GLN A 1 89 ? 10.361 3.910 -8.208 1.00 78.75 89 GLN A O 1
ATOM 679 N N . GLU A 1 90 ? 10.648 2.557 -9.979 1.00 77.44 90 GLU A N 1
ATOM 680 C CA . GLU A 1 90 ? 9.774 1.487 -9.492 1.00 77.44 90 GLU A CA 1
ATOM 681 C C . GLU A 1 90 ? 10.317 0.870 -8.196 1.00 77.44 90 GLU A C 1
ATOM 683 O O . GLU A 1 90 ? 9.579 0.770 -7.213 1.00 77.44 90 GLU A O 1
ATOM 688 N N . LYS A 1 91 ? 11.621 0.562 -8.136 1.00 81.25 91 LYS A N 1
ATOM 689 C CA . LYS A 1 91 ? 12.287 0.128 -6.894 1.00 81.25 91 LYS A CA 1
ATOM 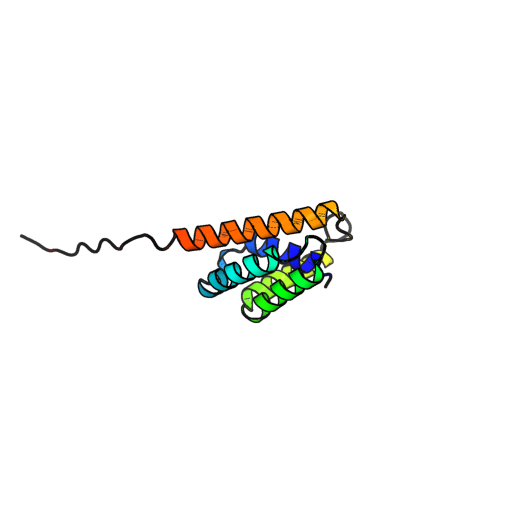690 C C . LYS A 1 91 ? 12.165 1.167 -5.785 1.00 81.25 91 LYS A C 1
ATOM 692 O O . LYS A 1 91 ? 11.749 0.847 -4.673 1.00 81.25 91 LYS A O 1
ATOM 697 N N . ARG A 1 92 ? 12.439 2.436 -6.101 1.00 84.25 92 ARG A N 1
ATOM 698 C CA . ARG A 1 92 ? 12.345 3.528 -5.126 1.00 84.25 92 ARG A CA 1
ATOM 699 C C . ARG A 1 92 ? 10.929 3.689 -4.572 1.00 84.25 92 ARG A C 1
ATOM 701 O O . ARG A 1 92 ? 10.763 3.987 -3.395 1.00 84.25 92 ARG A O 1
ATOM 708 N N . ILE A 1 93 ? 9.901 3.492 -5.395 1.00 83.62 93 ILE A N 1
ATOM 709 C CA . ILE A 1 93 ? 8.500 3.554 -4.964 1.00 83.62 93 ILE A CA 1
ATOM 710 C C . ILE A 1 93 ? 8.176 2.434 -3.972 1.00 83.62 93 ILE A C 1
ATOM 712 O O . ILE A 1 93 ? 7.486 2.700 -2.990 1.00 83.62 93 ILE A O 1
ATOM 716 N N . ILE A 1 94 ? 8.690 1.218 -4.183 1.00 81.94 94 ILE A N 1
ATOM 717 C CA . ILE A 1 94 ? 8.516 0.110 -3.231 1.00 81.94 94 ILE A CA 1
ATOM 718 C C . ILE A 1 94 ? 9.178 0.442 -1.895 1.00 81.94 94 ILE A C 1
ATOM 720 O O . ILE A 1 94 ? 8.553 0.282 -0.846 1.00 81.94 94 ILE A O 1
ATOM 724 N N . GLU A 1 95 ? 10.418 0.928 -1.911 1.00 85.31 95 GLU A N 1
ATOM 725 C CA . GLU A 1 95 ? 11.113 1.307 -0.677 1.00 85.31 95 GLU A CA 1
ATOM 726 C C . GLU A 1 95 ? 10.363 2.411 0.074 1.00 85.31 95 GLU A C 1
ATOM 728 O O . GLU A 1 95 ? 10.149 2.318 1.286 1.00 85.31 95 GLU A O 1
ATOM 733 N N . LEU A 1 96 ? 9.892 3.430 -0.651 1.00 87.25 96 LEU A N 1
ATOM 734 C CA . LEU A 1 96 ? 9.086 4.505 -0.080 1.00 87.25 96 LEU A CA 1
ATOM 735 C C . LEU A 1 96 ? 7.759 3.989 0.484 1.00 87.25 96 LEU A C 1
ATOM 737 O O . LEU A 1 96 ? 7.338 4.463 1.536 1.00 87.25 96 LEU A O 1
ATOM 741 N N . LEU A 1 97 ? 7.120 3.022 -0.177 1.00 87.25 97 LEU A N 1
ATOM 742 C CA . LEU A 1 97 ? 5.909 2.376 0.316 1.00 87.25 97 LEU A CA 1
ATOM 743 C C . LEU A 1 97 ? 6.160 1.657 1.640 1.00 87.25 97 LEU A C 1
ATOM 745 O O . LEU A 1 97 ? 5.458 1.926 2.613 1.00 87.25 97 LEU A O 1
ATOM 749 N N . LYS A 1 98 ? 7.165 0.776 1.689 1.00 86.19 98 LYS A N 1
ATOM 750 C CA . LYS A 1 98 ? 7.523 0.017 2.896 1.00 86.19 98 LYS A CA 1
ATOM 751 C C . LYS A 1 98 ? 7.822 0.968 4.062 1.00 86.19 98 LYS A C 1
ATOM 753 O O . LYS A 1 98 ? 7.300 0.795 5.163 1.00 86.19 98 LYS A O 1
ATOM 758 N N . ASN A 1 99 ? 8.604 2.019 3.808 1.00 88.25 99 ASN A N 1
ATOM 759 C CA . ASN A 1 99 ? 8.951 3.007 4.826 1.00 88.25 99 ASN A CA 1
ATOM 760 C C . ASN A 1 99 ? 7.734 3.808 5.318 1.00 88.25 99 ASN A C 1
ATOM 762 O O . ASN A 1 99 ? 7.588 4.020 6.523 1.00 88.25 99 ASN A O 1
ATOM 766 N N . GLU A 1 100 ? 6.848 4.234 4.415 1.00 88.88 100 GLU A N 1
ATOM 767 C CA . GLU A 1 100 ? 5.685 5.032 4.806 1.00 88.88 100 GLU A CA 1
ATOM 768 C C . GLU A 1 100 ? 4.650 4.197 5.560 1.00 88.88 100 GLU A C 1
ATOM 770 O O . GLU A 1 100 ? 4.143 4.652 6.583 1.00 88.88 100 GLU A O 1
ATOM 775 N N . ILE A 1 101 ? 4.405 2.948 5.147 1.00 86.38 101 ILE A N 1
ATOM 776 C CA . ILE A 1 101 ? 3.542 2.038 5.909 1.00 86.38 101 ILE A CA 1
ATOM 777 C C . ILE A 1 101 ? 4.080 1.863 7.336 1.00 86.38 101 ILE A C 1
ATOM 779 O O . ILE A 1 101 ? 3.326 2.011 8.301 1.00 86.38 101 ILE A O 1
ATOM 783 N N . ARG A 1 102 ? 5.389 1.621 7.490 1.00 85.56 102 ARG A N 1
ATOM 784 C CA . ARG A 1 102 ? 6.025 1.486 8.808 1.00 85.56 102 ARG A CA 1
ATOM 785 C C . ARG A 1 102 ? 5.865 2.746 9.654 1.00 85.56 102 ARG A C 1
ATOM 787 O O . ARG A 1 102 ? 5.557 2.649 10.839 1.00 85.56 102 ARG A O 1
ATOM 794 N N . ARG A 1 103 ? 6.047 3.926 9.056 1.00 88.25 103 ARG A N 1
ATOM 795 C CA . ARG A 1 103 ? 5.871 5.220 9.727 1.00 88.25 103 ARG A CA 1
ATOM 796 C C . ARG A 1 103 ? 4.444 5.394 10.248 1.00 88.25 103 ARG A C 1
ATOM 798 O O . ARG A 1 103 ? 4.269 5.792 11.397 1.00 88.25 103 ARG A O 1
ATOM 805 N N . VAL A 1 104 ? 3.446 5.094 9.419 1.00 85.62 104 VAL A N 1
ATOM 806 C CA . VAL A 1 104 ? 2.023 5.208 9.773 1.00 85.62 104 VAL A CA 1
ATOM 807 C C . VAL A 1 104 ? 1.658 4.216 10.885 1.00 85.62 104 VAL A C 1
ATOM 809 O O . VAL A 1 104 ? 1.053 4.606 11.882 1.00 85.62 104 VAL A O 1
ATOM 812 N N . CYS A 1 105 ? 2.117 2.964 10.792 1.00 81.44 105 CYS A N 1
ATOM 813 C CA . CYS A 1 105 ? 1.881 1.953 11.829 1.00 81.44 105 CYS A CA 1
ATOM 814 C C . CYS A 1 105 ? 2.570 2.305 13.162 1.00 81.44 105 CYS A C 1
ATOM 816 O O . CYS A 1 105 ? 1.972 2.170 14.229 1.00 81.44 105 CYS A O 1
ATOM 818 N N . ALA A 1 106 ? 3.803 2.821 13.123 1.00 81.69 106 ALA A N 1
ATOM 819 C CA . ALA A 1 106 ? 4.531 3.230 14.326 1.00 81.69 106 ALA A CA 1
ATOM 820 C C . ALA A 1 106 ? 3.864 4.417 15.045 1.00 81.69 106 ALA A C 1
ATOM 822 O O . ALA A 1 106 ? 3.801 4.445 16.278 1.00 81.69 106 ALA A O 1
ATOM 823 N N . LYS A 1 107 ? 3.324 5.384 14.290 1.00 76.75 107 LYS A N 1
ATOM 824 C CA . LYS A 1 107 ? 2.537 6.492 14.855 1.00 76.75 107 LYS A CA 1
ATOM 825 C C . LYS A 1 107 ? 1.259 5.995 15.524 1.00 76.75 107 LYS A C 1
ATOM 827 O O . LYS A 1 107 ? 0.972 6.421 16.640 1.00 76.75 107 LYS A O 1
ATOM 832 N N . ALA A 1 108 ? 0.536 5.086 14.869 1.00 69.88 108 ALA A N 1
ATOM 833 C CA . ALA A 1 108 ? -0.687 4.493 15.404 1.00 69.88 108 ALA A CA 1
ATOM 834 C C . ALA A 1 108 ? -0.435 3.804 16.755 1.00 69.88 108 ALA A C 1
ATOM 836 O O . ALA A 1 108 ? -1.167 4.030 17.713 1.00 69.88 108 ALA A O 1
ATOM 837 N N . SER A 1 109 ? 0.668 3.056 16.863 1.00 65.69 109 SER A N 1
ATOM 838 C CA . SER A 1 109 ? 1.076 2.399 18.111 1.00 65.69 109 SER A CA 1
ATOM 839 C C . SER A 1 109 ? 1.499 3.375 19.217 1.00 65.69 109 SER A C 1
ATOM 841 O O . SER A 1 109 ? 1.500 3.001 20.385 1.00 65.69 109 SER A O 1
ATOM 843 N N . SER A 1 110 ? 1.876 4.611 18.876 1.00 63.50 110 SER A N 1
ATOM 844 C CA . SER A 1 110 ? 2.368 5.609 19.838 1.00 63.50 110 SER A CA 1
ATOM 845 C C . SER A 1 110 ? 1.263 6.499 20.425 1.00 63.50 110 SER A C 1
ATOM 847 O O . SER A 1 110 ? 1.515 7.220 21.389 1.00 63.50 110 SER A O 1
ATOM 849 N N . GLN A 1 111 ? 0.043 6.479 19.873 1.00 53.59 111 GLN A N 1
ATOM 850 C CA . GLN A 1 111 ? -1.072 7.295 20.379 1.00 53.59 111 GLN A CA 1
ATOM 851 C C . GLN A 1 111 ? -1.884 6.628 21.505 1.00 53.59 111 GLN A C 1
ATOM 853 O O . GLN A 1 111 ? -2.658 7.320 22.162 1.00 53.59 111 GLN A O 1
ATOM 858 N N . GLU A 1 112 ? -1.668 5.344 21.808 1.00 50.09 112 GLU A N 1
ATOM 859 C CA . GLU A 1 112 ? -2.401 4.597 22.851 1.00 50.09 112 GLU A CA 1
ATOM 860 C C . GLU A 1 112 ? -1.725 4.655 24.240 1.00 50.09 112 GLU A C 1
ATOM 862 O O . GLU A 1 112 ? -1.800 3.741 25.055 1.00 50.09 112 GLU A O 1
ATOM 867 N N . SER A 1 113 ? -1.012 5.739 24.545 1.00 45.28 113 SER A N 1
ATOM 868 C CA . SER A 1 113 ? -0.397 5.946 25.864 1.00 45.28 113 SER A CA 1
ATOM 869 C C . SER A 1 113 ? -0.580 7.378 26.348 1.00 45.28 113 SER A C 1
ATOM 871 O O . SER A 1 113 ? 0.372 8.109 26.611 1.00 45.28 113 SER A O 1
ATOM 873 N N . LYS A 1 114 ? -1.839 7.785 26.514 1.00 48.41 114 LYS A N 1
ATOM 874 C CA . LYS A 1 114 ? -2.189 8.716 27.587 1.00 48.41 114 LYS A CA 1
ATOM 875 C C . LYS A 1 114 ? -3.083 7.967 28.567 1.00 48.41 114 LYS A C 1
ATOM 877 O O . LYS A 1 114 ? -4.255 7.784 28.260 1.00 48.41 114 LYS A O 1
ATOM 882 N N . PRO A 1 115 ? -2.562 7.515 29.721 1.00 50.97 115 PRO A N 1
ATOM 883 C CA . PRO A 1 115 ? -3.444 7.187 30.821 1.00 50.97 115 PRO A CA 1
ATOM 884 C C . PRO A 1 115 ? -4.180 8.473 31.195 1.00 50.97 115 PRO A C 1
ATOM 886 O O . PRO A 1 115 ? -3.554 9.473 31.563 1.00 50.97 115 PRO A O 1
ATOM 889 N N . ASP A 1 116 ? -5.501 8.443 31.049 1.00 49.34 116 ASP A N 1
ATOM 890 C CA . ASP A 1 116 ? -6.420 9.337 31.735 1.00 49.34 116 ASP A CA 1
ATOM 891 C C . ASP A 1 116 ? -6.003 9.387 33.207 1.00 49.34 116 ASP A C 1
ATOM 893 O O . ASP A 1 116 ? -6.228 8.452 33.977 1.00 49.34 116 ASP A O 1
ATOM 897 N N . LYS A 1 117 ? -5.354 10.480 33.616 1.00 55.06 117 LYS A N 1
ATOM 898 C CA . LYS A 1 117 ? -5.386 10.869 35.020 1.00 55.06 117 LYS A CA 1
ATOM 899 C C . LYS A 1 117 ? -6.741 11.513 35.254 1.00 55.06 117 LYS A C 1
ATOM 901 O O . LYS A 1 117 ? -6.861 12.732 35.337 1.00 55.06 117 LYS A O 1
ATOM 906 N N . ASP A 1 118 ? -7.737 10.644 35.385 1.00 54.22 118 ASP A N 1
ATOM 907 C CA . ASP A 1 118 ? -8.824 10.878 36.315 1.00 54.22 118 ASP A CA 1
ATOM 908 C C . ASP A 1 118 ? -8.179 11.192 37.673 1.00 54.22 118 ASP A C 1
ATOM 910 O O . ASP A 1 118 ? -7.438 10.404 38.269 1.00 54.22 118 ASP A O 1
ATOM 914 N N . SER A 1 119 ? -8.351 12.424 38.119 1.00 56.44 119 SER A N 1
ATOM 915 C CA . SER A 1 119 ? -8.210 12.757 39.526 1.00 56.44 119 SER A CA 1
ATOM 916 C C . SER A 1 119 ? -9.395 13.617 39.900 1.00 56.44 119 SER A C 1
ATOM 918 O O . SER A 1 119 ? -9.303 14.816 40.152 1.00 56.44 119 SER A O 1
ATOM 920 N N . THR A 1 120 ? -10.532 12.933 39.927 1.00 64.38 120 THR A N 1
ATOM 921 C CA . THR A 1 120 ? -11.719 13.340 40.656 1.00 64.38 120 THR A CA 1
ATOM 922 C C . THR A 1 120 ? -11.512 12.988 42.134 1.00 64.38 120 THR A C 1
ATOM 924 O O . THR A 1 120 ? -11.700 11.841 42.529 1.00 64.38 120 THR A O 1
ATOM 927 N N . LYS A 1 121 ? -11.118 13.950 42.981 1.00 58.34 121 LYS A N 1
ATOM 928 C CA . LYS A 1 121 ? -11.416 13.945 44.434 1.00 58.34 121 LYS A CA 1
ATOM 929 C C . LYS A 1 121 ? -11.160 15.347 45.002 1.00 58.34 121 LYS A C 1
ATOM 931 O O . LYS A 1 121 ? -10.021 15.778 45.081 1.00 58.34 121 LYS A O 1
ATOM 936 N N . SER A 1 122 ? -12.187 16.184 45.118 1.00 55.53 122 SER A N 1
ATOM 937 C CA . SER A 1 122 ? -13.162 16.261 46.219 1.00 55.53 122 SER A CA 1
ATOM 938 C C . SER A 1 122 ? -12.576 16.857 47.503 1.00 55.53 122 SER A C 1
ATOM 940 O O . SER A 1 122 ? -11.589 16.372 48.045 1.00 55.53 122 SER A O 1
ATOM 942 N N . SER A 1 123 ? -13.268 17.906 47.936 1.00 63.47 123 SER A N 1
ATOM 943 C CA . SER A 1 123 ? -13.128 18.787 49.091 1.00 63.47 123 SER A CA 1
ATOM 944 C C . SER A 1 123 ? -12.612 18.166 50.391 1.00 63.47 123 SER A C 1
ATOM 946 O O . SER A 1 123 ? -13.108 17.117 50.804 1.00 63.47 123 SER A O 1
ATOM 948 N N . HIS A 1 124 ? -11.755 18.912 51.095 1.00 51.88 124 HIS A N 1
ATOM 949 C CA . HIS A 1 124 ? -11.932 19.226 52.516 1.00 51.88 124 HIS A CA 1
ATOM 950 C C . HIS A 1 124 ? -11.188 20.518 52.870 1.00 51.88 124 HIS A C 1
ATOM 952 O O . HIS A 1 124 ? -10.061 20.692 52.354 1.00 51.88 124 HIS A O 1
#

Secondary structure (DSSP, 8-state):
--HHHHHHHHHHHHHH-GGG--HHHHHHHHHHHHHHHHS-TT-HHHHHHHHHHHHHH-HHHHHHHHHHHHHHHHS-SSS-S-S---HHHHHHHHHHHHHHHHHHHHHHHHSS------------

Sequence (124 aa):
MKSTQTIAAFLEVLKTQEALFSPAALQDLSQLEQGIATLADDQYDDMAKAIRGFCKNYPPVREAVMSRTELGKDRGAGDTGYATLTPEQEKRIIELLKNEIRRVCAKASSQESKPDKDSTKSSH

Radius of gyration: 18.3 Å; chains: 1; bounding box: 29×30×74 Å